Protein AF-A0A7C3JEC7-F1 (afdb_monomer_lite)

Sequence (156 aa):
MTQPPRKRRIVTFSPIEQEVVNLYTQAYCALQIAFQARLAESQRQLAIEIMANMSQLFLQRNMISPLEANYWSLLMFELTAQREIESILEKLARLKTAGLWGLPVALRWQLRQRQLTRKLADLDVKIQRFERNIAFVEKMYCRRENRSKARPQGTR

Radius of gyration: 21.16 Å; chains: 1; bounding box: 46×45×70 Å

pLDDT: mean 81.76, std 15.49, range [35.31, 95.81]

Structure (mmCIF, N/CA/C/O backbone):
data_AF-A0A7C3JEC7-F1
#
_entry.id   AF-A0A7C3JEC7-F1
#
loop_
_atom_site.group_PDB
_atom_site.id
_atom_site.type_symbol
_atom_site.label_atom_id
_atom_site.label_alt_id
_atom_site.label_comp_id
_atom_site.label_asym_id
_atom_site.label_entity_id
_atom_site.label_seq_id
_atom_site.pdbx_PDB_ins_code
_atom_site.Cartn_x
_atom_site.Cartn_y
_atom_site.Cartn_z
_atom_site.occupancy
_atom_site.B_iso_or_equiv
_atom_site.auth_seq_id
_atom_site.auth_comp_id
_atom_site.auth_asym_id
_atom_site.auth_atom_id
_atom_site.pdbx_PDB_model_num
ATOM 1 N N . MET A 1 1 ? 0.061 -18.367 44.554 1.00 43.03 1 MET A N 1
ATOM 2 C CA . MET A 1 1 ? 0.145 -16.893 44.458 1.00 43.03 1 MET A CA 1
ATOM 3 C C . MET A 1 1 ? -0.386 -16.462 43.096 1.00 43.03 1 MET A C 1
ATOM 5 O O . MET A 1 1 ? 0.317 -16.579 42.104 1.00 43.03 1 MET A O 1
ATOM 9 N N . THR A 1 2 ? -1.652 -16.063 43.021 1.00 55.41 2 THR A N 1
ATOM 10 C CA . THR A 1 2 ? -2.317 -15.592 41.795 1.00 55.41 2 THR A CA 1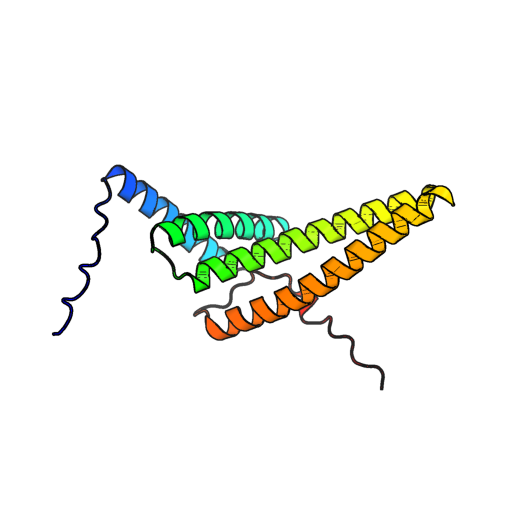
ATOM 11 C C . THR A 1 2 ? -2.064 -14.095 41.625 1.00 55.41 2 THR A C 1
ATOM 13 O O . THR A 1 2 ? -2.436 -13.312 42.497 1.00 55.41 2 THR A O 1
ATOM 16 N N . GLN A 1 3 ? -1.400 -13.685 40.539 1.00 49.56 3 GLN A N 1
ATOM 17 C CA . GLN A 1 3 ? -1.215 -12.263 40.232 1.00 49.56 3 GLN A CA 1
ATOM 18 C C . GLN A 1 3 ? -2.582 -11.583 40.032 1.00 49.56 3 GLN A C 1
ATOM 20 O O . GLN A 1 3 ? -3.432 -12.140 39.332 1.00 49.56 3 GLN A O 1
ATOM 25 N N . PRO A 1 4 ? -2.814 -10.393 40.614 1.00 55.00 4 PRO A N 1
ATOM 26 C CA . PRO A 1 4 ? -4.052 -9.660 40.399 1.00 55.00 4 PRO A CA 1
ATOM 27 C C . PRO A 1 4 ? -4.134 -9.159 38.945 1.00 55.00 4 PRO A C 1
ATOM 29 O O . PRO A 1 4 ? -3.102 -8.864 38.330 1.00 55.00 4 PRO A O 1
ATOM 32 N N . PRO A 1 5 ? -5.346 -9.041 38.375 1.00 57.34 5 PRO A N 1
ATOM 33 C CA . PRO A 1 5 ? -5.525 -8.609 36.996 1.00 57.34 5 PRO A CA 1
ATOM 34 C C . PRO A 1 5 ? -4.974 -7.190 36.816 1.00 57.34 5 PRO A C 1
ATOM 36 O O . PRO A 1 5 ? -5.343 -6.265 37.543 1.00 57.34 5 PRO A O 1
ATOM 39 N N . ARG A 1 6 ? -4.080 -7.005 35.833 1.00 58.03 6 ARG A N 1
ATOM 40 C CA . ARG A 1 6 ? -3.585 -5.680 35.426 1.00 58.03 6 ARG A CA 1
ATOM 41 C C . ARG A 1 6 ? -4.787 -4.793 35.087 1.00 58.03 6 ARG A C 1
ATOM 43 O O . ARG A 1 6 ? -5.440 -5.010 34.067 1.00 58.03 6 ARG A O 1
ATOM 50 N N . LYS A 1 7 ? -5.069 -3.794 35.934 1.00 52.69 7 LYS A N 1
ATOM 51 C CA . LYS A 1 7 ? -6.066 -2.747 35.666 1.00 52.69 7 LYS A CA 1
ATOM 52 C C . LYS A 1 7 ? -5.770 -2.145 34.291 1.00 52.69 7 LYS A C 1
ATOM 54 O O . LYS A 1 7 ? -4.712 -1.546 34.095 1.00 52.69 7 LYS A O 1
ATOM 59 N N . ARG A 1 8 ? -6.688 -2.322 33.334 1.00 56.69 8 ARG A N 1
ATOM 60 C CA . ARG A 1 8 ? -6.638 -1.610 32.052 1.00 56.69 8 ARG A CA 1
ATOM 61 C C . ARG A 1 8 ? -6.678 -0.119 32.375 1.00 56.69 8 ARG A C 1
ATOM 63 O O . ARG A 1 8 ? -7.603 0.339 33.041 1.00 56.69 8 ARG A O 1
ATOM 70 N N . ARG A 1 9 ? -5.642 0.615 31.974 1.00 55.06 9 ARG A N 1
ATOM 71 C CA . ARG A 1 9 ? -5.574 2.066 32.146 1.00 55.06 9 ARG A CA 1
ATOM 72 C C . ARG A 1 9 ? -6.717 2.661 31.323 1.00 55.06 9 ARG A C 1
ATOM 74 O O . ARG A 1 9 ? -6.686 2.575 30.100 1.00 55.06 9 ARG A O 1
ATOM 81 N N . ILE A 1 10 ? -7.744 3.180 31.988 1.00 58.91 10 ILE A N 1
ATOM 82 C CA . ILE A 1 10 ? -8.805 3.937 31.323 1.00 58.91 10 ILE A CA 1
ATOM 83 C C . ILE A 1 10 ? -8.140 5.239 30.881 1.00 58.91 10 ILE A C 1
ATOM 85 O O . ILE A 1 10 ? -7.671 6.009 31.716 1.00 58.91 10 ILE A O 1
ATOM 89 N N . VAL A 1 11 ? -7.982 5.416 29.572 1.00 61.31 11 VAL A N 1
ATOM 90 C CA . VAL A 1 11 ? -7.442 6.650 29.004 1.00 61.31 11 VAL A CA 1
ATOM 91 C C . VAL A 1 11 ? -8.553 7.688 29.097 1.00 61.31 11 VAL A C 1
ATOM 93 O O . VAL A 1 11 ? -9.541 7.611 28.372 1.00 61.31 11 VAL A O 1
ATOM 96 N N . THR A 1 12 ? -8.431 8.616 30.041 1.00 66.69 12 THR A N 1
ATOM 97 C CA . THR A 1 12 ? -9.343 9.753 30.161 1.00 66.69 12 THR A CA 1
ATOM 98 C C . THR A 1 12 ? -8.874 10.831 29.193 1.00 66.69 12 THR A C 1
ATOM 100 O O . THR A 1 12 ? -7.852 11.470 29.425 1.00 66.69 12 THR A O 1
ATOM 103 N N . PHE A 1 13 ? -9.587 10.985 28.082 1.00 71.75 13 PHE A N 1
ATOM 104 C CA . PHE A 1 13 ? -9.348 12.061 27.123 1.00 71.75 13 PHE A CA 1
ATOM 105 C C . PHE A 1 13 ? -9.927 13.377 27.649 1.00 71.75 13 PHE A C 1
ATOM 107 O O . PHE A 1 13 ? -10.989 13.380 28.277 1.00 71.75 13 PHE A O 1
ATOM 114 N N . SER A 1 14 ? -9.256 14.493 27.365 1.00 84.25 14 SER A N 1
ATOM 115 C CA . SER A 1 14 ? -9.867 15.816 27.533 1.00 84.25 14 SER A CA 1
ATOM 116 C C . SER A 1 14 ? -11.062 15.981 26.571 1.00 84.25 14 SER A C 1
ATOM 118 O O . SER A 1 14 ? -11.124 15.284 25.555 1.00 84.25 14 SER A O 1
ATOM 120 N N . PRO A 1 15 ? -12.019 16.890 26.834 1.00 82.94 15 PRO A N 1
ATOM 121 C CA . PRO A 1 15 ? -13.165 17.094 25.941 1.00 82.94 15 PRO A CA 1
ATOM 122 C C . PRO A 1 15 ? -12.746 17.473 24.509 1.00 82.94 15 PRO A C 1
ATOM 124 O O . PRO A 1 15 ? -13.330 16.981 23.548 1.00 82.94 15 PRO A O 1
ATOM 127 N N . ILE A 1 16 ? -11.675 18.260 24.360 1.00 84.56 16 ILE A N 1
ATOM 128 C CA . ILE A 1 16 ? -11.110 18.619 23.049 1.00 84.56 16 ILE A CA 1
ATOM 129 C C . ILE A 1 16 ? -10.507 17.384 22.366 1.00 84.56 16 ILE A C 1
ATOM 131 O O . ILE A 1 16 ? -10.717 17.150 21.180 1.00 84.56 16 ILE A O 1
ATOM 135 N N . GLU A 1 17 ? -9.773 16.554 23.108 1.00 83.25 17 GLU A N 1
ATOM 136 C CA . GLU A 1 17 ? -9.208 15.317 22.560 1.00 83.25 17 GLU A CA 1
ATOM 137 C C . GLU A 1 17 ? -10.294 14.327 22.132 1.00 83.25 17 GLU A C 1
ATOM 139 O O . GLU A 1 17 ? -10.128 13.663 21.111 1.00 83.25 17 GLU A O 1
ATOM 144 N N . GLN A 1 18 ? -11.406 14.241 22.869 1.00 85.00 18 GLN A N 1
ATOM 145 C CA . GLN A 1 18 ? -12.560 13.427 22.481 1.00 85.00 18 GLN A CA 1
ATOM 146 C C . GLN A 1 18 ? -13.167 13.902 21.166 1.00 85.00 18 GLN A C 1
ATOM 148 O O . GLN A 1 18 ? -13.422 13.082 20.286 1.00 85.00 18 GLN A O 1
ATOM 153 N N . GLU A 1 19 ? -13.368 15.209 21.009 1.00 88.00 19 GLU A N 1
ATOM 154 C CA . GLU A 1 19 ? -13.899 15.779 19.772 1.00 88.00 19 GLU A CA 1
ATOM 155 C C . GLU A 1 19 ? -12.989 15.467 18.580 1.00 88.00 19 GLU A C 1
ATOM 157 O O . GLU A 1 19 ? -13.448 14.951 17.559 1.00 88.00 19 GLU A O 1
ATOM 162 N N . VAL A 1 20 ? -11.680 15.669 18.741 1.00 86.44 20 VAL A N 1
ATOM 163 C CA . VAL A 1 20 ? -10.688 15.330 17.716 1.00 86.44 20 VAL A CA 1
ATOM 164 C C . VAL A 1 20 ? -10.748 13.838 17.377 1.00 86.44 20 VAL A C 1
ATOM 166 O O . VAL A 1 20 ? -10.855 13.476 16.206 1.00 86.44 20 VAL A O 1
ATOM 169 N N . VAL A 1 21 ? -10.727 12.955 18.378 1.00 86.25 21 VAL A N 1
ATOM 170 C CA . VAL A 1 21 ? -10.815 11.498 18.180 1.00 86.25 21 VAL A CA 1
ATOM 171 C C . VAL A 1 21 ? -12.091 11.109 17.429 1.00 86.25 21 VAL A C 1
ATOM 173 O O . VAL A 1 21 ? -12.031 10.267 16.529 1.00 86.25 21 VAL A O 1
ATOM 176 N N . ASN A 1 22 ? -13.222 11.745 17.733 1.00 89.00 22 ASN A N 1
ATOM 177 C CA . ASN A 1 22 ? -14.488 11.503 17.047 1.00 89.00 22 ASN A CA 1
ATOM 178 C C . ASN A 1 22 ? -14.418 11.917 15.573 1.00 89.00 22 ASN A C 1
ATOM 180 O O . ASN A 1 22 ? -14.799 11.128 14.710 1.00 89.00 22 ASN A O 1
ATOM 184 N N . LEU A 1 23 ? -13.872 13.098 15.271 1.00 90.62 23 LEU A N 1
ATOM 185 C CA . LEU A 1 23 ? -13.701 13.577 13.894 1.00 90.62 23 LEU A CA 1
ATOM 186 C C . LEU A 1 23 ? -12.790 12.654 13.078 1.00 90.62 23 LEU A C 1
ATOM 188 O O . LEU A 1 23 ? -13.131 12.270 11.958 1.00 90.62 23 LEU A O 1
ATOM 192 N N . TYR A 1 24 ? -11.660 12.232 13.650 1.00 90.31 24 TYR A N 1
ATOM 193 C CA . TYR A 1 24 ? -10.779 11.267 12.995 1.00 90.31 24 TYR A CA 1
ATOM 194 C C . TYR A 1 24 ? -11.486 9.923 12.781 1.00 90.31 24 TYR A C 1
ATOM 196 O O . TYR A 1 24 ? -11.352 9.326 11.716 1.00 90.31 24 TYR A O 1
ATOM 204 N N . THR A 1 25 ? -12.249 9.437 13.762 1.00 90.50 25 THR A N 1
ATOM 205 C CA . THR A 1 25 ? -12.987 8.168 13.637 1.00 90.50 25 THR A CA 1
ATOM 206 C C . THR A 1 25 ? -14.024 8.251 12.519 1.00 90.50 25 THR A C 1
ATOM 208 O O . THR A 1 25 ? -14.103 7.352 11.685 1.00 90.50 25 THR A O 1
ATOM 211 N N . GLN A 1 26 ? -14.765 9.357 12.439 1.00 93.81 26 GLN A N 1
ATOM 212 C CA . GLN A 1 26 ? -15.725 9.604 11.364 1.00 93.81 26 GLN A CA 1
ATOM 213 C C . GLN A 1 26 ? -15.050 9.627 9.990 1.00 93.81 26 GLN A C 1
ATOM 215 O O . GLN A 1 26 ? -15.515 8.950 9.076 1.00 93.81 26 GLN A O 1
ATOM 220 N N . ALA A 1 27 ? -13.929 10.341 9.850 1.00 93.00 27 ALA A N 1
ATOM 221 C CA . ALA A 1 27 ? -13.166 10.373 8.604 1.00 93.00 27 ALA A CA 1
ATOM 222 C C . ALA A 1 27 ? -12.661 8.976 8.201 1.00 93.00 27 ALA A C 1
ATOM 224 O O . ALA A 1 27 ? -12.713 8.607 7.028 1.00 93.00 27 ALA A O 1
ATOM 225 N N . TYR A 1 28 ? -12.222 8.176 9.175 1.00 92.56 28 TYR A N 1
ATOM 226 C CA . TYR A 1 28 ? -11.728 6.821 8.947 1.00 92.56 28 TYR A CA 1
ATOM 227 C C . TYR A 1 28 ? -12.841 5.902 8.441 1.00 92.56 28 TYR A C 1
ATOM 229 O O . TYR A 1 28 ? -12.679 5.242 7.415 1.00 92.56 28 TYR A O 1
ATOM 237 N N . CYS A 1 29 ? -14.001 5.918 9.101 1.00 91.31 29 CYS A N 1
ATOM 238 C CA . CYS A 1 29 ? -15.176 5.166 8.665 1.00 91.31 29 CYS A CA 1
ATOM 239 C C . CYS A 1 29 ? -15.657 5.619 7.279 1.00 91.31 29 CYS A C 1
ATOM 241 O O . CYS A 1 29 ? -15.958 4.785 6.429 1.00 91.31 29 CYS A O 1
ATOM 243 N N . ALA A 1 30 ? -15.682 6.928 7.012 1.00 93.50 30 ALA A N 1
ATOM 244 C CA . ALA A 1 30 ? -16.077 7.461 5.710 1.00 93.50 30 ALA A CA 1
ATOM 245 C C . ALA A 1 30 ? -15.149 6.979 4.584 1.00 93.50 30 ALA A C 1
ATOM 247 O O . ALA A 1 30 ? -15.621 6.610 3.509 1.00 93.50 30 ALA A O 1
ATOM 248 N N . LEU A 1 31 ? -13.837 6.915 4.832 1.00 93.69 31 LEU A N 1
ATOM 249 C CA . LEU A 1 31 ? -12.881 6.353 3.877 1.00 93.69 31 LEU A CA 1
ATOM 250 C C . LEU A 1 31 ? -13.074 4.847 3.684 1.00 93.69 31 LEU A C 1
ATOM 252 O O . LEU A 1 31 ? -13.023 4.379 2.548 1.00 93.69 31 LEU A O 1
ATOM 256 N N . GLN A 1 32 ? -13.337 4.087 4.751 1.00 90.81 32 GLN A N 1
ATOM 257 C CA . GLN A 1 32 ? -13.666 2.662 4.634 1.00 90.81 32 GLN A CA 1
ATOM 258 C C . GLN A 1 32 ? -14.899 2.435 3.752 1.00 90.81 32 GLN A C 1
ATOM 260 O O . GLN A 1 32 ? -14.862 1.565 2.883 1.00 90.81 32 GLN A O 1
ATOM 265 N N . ILE A 1 33 ? -15.942 3.253 3.923 1.00 91.19 33 ILE A N 1
ATOM 266 C CA . ILE A 1 33 ? -17.138 3.233 3.071 1.00 91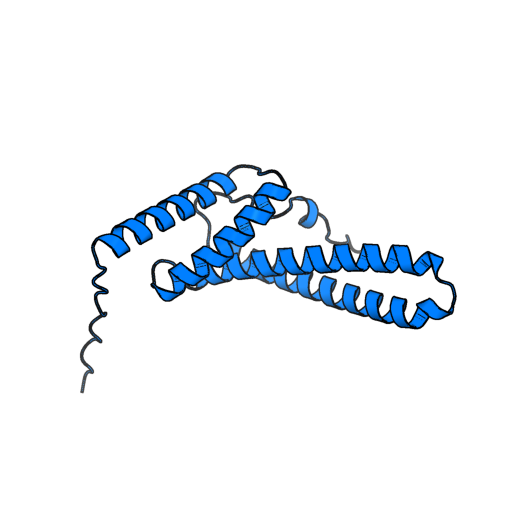.19 33 ILE A CA 1
ATOM 267 C C . ILE A 1 33 ? -16.772 3.607 1.631 1.00 91.19 33 ILE A C 1
ATOM 269 O O . ILE A 1 33 ? -17.166 2.922 0.692 1.00 91.19 33 ILE A O 1
ATOM 273 N N . ALA A 1 34 ? -15.953 4.641 1.425 1.00 92.50 34 ALA A N 1
ATOM 274 C CA . ALA A 1 34 ? -15.515 5.038 0.088 1.00 92.50 34 ALA A CA 1
ATOM 275 C C . ALA A 1 34 ? -14.772 3.906 -0.648 1.00 92.50 34 ALA A C 1
ATOM 277 O O . ALA A 1 34 ? -14.956 3.733 -1.852 1.00 92.50 34 ALA A O 1
ATOM 278 N N . PHE A 1 35 ? -13.990 3.087 0.065 1.00 91.50 35 PHE A N 1
ATOM 279 C CA . PHE A 1 35 ? -13.331 1.911 -0.509 1.00 91.50 35 PHE A CA 1
ATOM 280 C C . PHE A 1 35 ? -14.291 0.791 -0.925 1.00 91.50 35 PHE A C 1
ATOM 282 O O . PHE A 1 35 ? -13.877 -0.101 -1.661 1.00 91.50 35 PHE A O 1
ATOM 289 N N . GLN A 1 36 ? -15.556 0.808 -0.509 1.00 90.56 36 GLN A N 1
ATOM 290 C CA . GLN A 1 36 ? -16.570 -0.126 -1.013 1.00 90.56 36 GLN A CA 1
ATOM 291 C C . GLN A 1 36 ? -16.996 0.220 -2.445 1.00 90.56 36 GLN A C 1
ATOM 293 O O . GLN A 1 36 ? -17.492 -0.640 -3.174 1.00 90.56 36 GLN A O 1
ATOM 298 N N . ALA A 1 37 ? -16.757 1.457 -2.886 1.00 88.62 37 ALA A N 1
ATOM 299 C CA . ALA A 1 37 ? -16.905 1.867 -4.273 1.00 88.62 37 ALA A CA 1
ATOM 300 C C . ALA A 1 37 ? -15.588 1.702 -5.051 1.00 88.62 37 ALA A C 1
ATOM 302 O O . ALA A 1 37 ? -14.488 1.645 -4.498 1.00 88.62 37 ALA A O 1
ATOM 303 N N . ARG A 1 38 ? -15.688 1.656 -6.384 1.00 88.19 38 ARG A N 1
ATOM 304 C CA . ARG A 1 38 ? -14.513 1.706 -7.264 1.00 88.19 38 ARG A CA 1
ATOM 305 C C . ARG A 1 38 ? -14.034 3.150 -7.392 1.00 88.19 38 ARG A C 1
ATOM 307 O O . ARG A 1 38 ? -14.534 3.901 -8.224 1.00 88.19 38 ARG A O 1
ATOM 314 N N . LEU A 1 39 ? -13.063 3.519 -6.565 1.00 89.75 39 LEU A N 1
ATOM 315 C CA . LEU A 1 39 ? -12.416 4.829 -6.625 1.00 89.75 39 LEU A CA 1
ATOM 316 C C . LEU A 1 39 ? -11.519 4.957 -7.863 1.00 89.75 39 LEU A C 1
ATOM 318 O O . LEU A 1 39 ? -10.913 3.978 -8.313 1.00 89.75 39 LEU A O 1
ATOM 322 N N . ALA A 1 40 ? -11.383 6.182 -8.378 1.00 91.94 40 ALA A N 1
ATOM 323 C CA . ALA A 1 40 ? -10.365 6.484 -9.380 1.00 91.94 40 ALA A CA 1
ATOM 324 C C . ALA A 1 40 ? -8.965 6.200 -8.812 1.00 91.94 40 ALA A C 1
ATOM 326 O O . ALA A 1 40 ? -8.733 6.344 -7.612 1.00 91.94 40 ALA A O 1
ATOM 327 N N . GLU A 1 41 ? -8.011 5.825 -9.666 1.00 89.19 41 GLU A N 1
ATOM 328 C CA . GLU A 1 41 ? -6.685 5.378 -9.215 1.00 89.19 41 GLU A CA 1
ATOM 329 C C . GLU A 1 41 ? -5.977 6.426 -8.339 1.00 89.19 41 GLU A C 1
ATOM 331 O O . GLU A 1 41 ? -5.466 6.082 -7.278 1.00 89.19 41 GLU A O 1
ATOM 336 N N . SER A 1 42 ? -6.015 7.707 -8.714 1.00 91.00 42 SER A N 1
ATOM 337 C CA . SER A 1 42 ? -5.434 8.798 -7.917 1.00 91.00 42 SER A CA 1
ATOM 338 C C . SER A 1 42 ? -6.087 8.936 -6.536 1.00 91.00 42 SER A C 1
ATOM 340 O O . SER A 1 42 ? -5.388 9.056 -5.530 1.00 91.00 42 SER A O 1
ATOM 342 N N . GLN A 1 43 ? -7.418 8.857 -6.470 1.00 93.81 43 GLN A N 1
ATOM 343 C CA . GLN A 1 43 ? -8.187 8.924 -5.224 1.00 93.81 43 GLN A CA 1
ATOM 344 C C . GLN A 1 43 ? -7.916 7.709 -4.333 1.00 93.81 43 GLN A C 1
ATOM 346 O O . GLN A 1 43 ? -7.708 7.860 -3.134 1.00 93.81 43 GLN A O 1
ATOM 351 N N . ARG A 1 44 ? -7.858 6.509 -4.922 1.00 94.31 44 ARG A N 1
ATOM 352 C CA . ARG A 1 44 ? -7.545 5.256 -4.226 1.00 94.31 44 ARG A CA 1
ATOM 353 C C . ARG A 1 44 ? -6.165 5.319 -3.579 1.00 94.31 44 ARG A C 1
ATOM 355 O O . ARG A 1 44 ? -6.010 4.934 -2.425 1.00 94.31 44 ARG A O 1
ATOM 362 N N . GLN A 1 45 ? -5.164 5.797 -4.318 1.00 94.12 45 GLN A N 1
ATOM 363 C CA . GLN A 1 45 ? -3.802 5.932 -3.807 1.00 94.12 45 GLN A CA 1
ATOM 364 C C . GLN A 1 45 ? -3.732 6.920 -2.639 1.00 94.12 45 GLN A C 1
ATOM 366 O O . GLN A 1 45 ? -3.189 6.575 -1.593 1.00 94.12 45 GLN A O 1
ATOM 371 N N . LEU A 1 46 ? -4.340 8.100 -2.787 1.00 95.00 46 LEU A N 1
ATOM 372 C CA . LEU A 1 46 ? -4.406 9.095 -1.717 1.00 95.00 46 LEU A CA 1
ATOM 373 C C . LEU A 1 46 ? -5.129 8.548 -0.477 1.00 95.00 46 LEU A C 1
ATOM 375 O O . LEU A 1 46 ? -4.657 8.705 0.645 1.00 95.00 46 LEU A O 1
ATOM 379 N N . ALA A 1 47 ? -6.249 7.853 -0.671 1.00 95.06 47 ALA A N 1
ATOM 380 C CA . ALA A 1 47 ? -6.996 7.249 0.421 1.00 95.06 47 ALA A CA 1
ATOM 381 C C . ALA A 1 47 ? -6.170 6.185 1.168 1.00 95.06 47 ALA A C 1
ATOM 383 O O . ALA A 1 47 ? -6.242 6.120 2.391 1.00 95.06 47 ALA A O 1
ATOM 384 N N . ILE A 1 48 ? -5.339 5.391 0.476 1.00 95.56 48 ILE A N 1
ATOM 385 C CA . ILE A 1 48 ? -4.433 4.422 1.124 1.00 95.56 48 ILE A CA 1
ATOM 386 C C . ILE A 1 48 ? -3.404 5.135 2.003 1.00 95.56 48 ILE A C 1
ATOM 388 O O . ILE A 1 48 ? -3.149 4.686 3.117 1.00 95.56 48 ILE A O 1
ATOM 392 N N . GLU A 1 49 ? -2.831 6.241 1.526 1.00 95.56 49 GLU A N 1
ATOM 393 C CA . GLU A 1 49 ? -1.874 7.039 2.301 1.00 95.56 49 GLU A CA 1
ATOM 394 C C . GLU A 1 49 ? -2.513 7.590 3.577 1.00 95.56 49 GLU A C 1
ATOM 396 O O . GLU A 1 49 ? -1.955 7.452 4.669 1.00 95.56 49 GLU A O 1
ATOM 401 N N . ILE A 1 50 ? -3.712 8.167 3.450 1.00 95.81 50 ILE A N 1
ATOM 402 C CA . ILE A 1 50 ? -4.462 8.711 4.585 1.00 95.81 50 ILE A CA 1
ATOM 403 C C . ILE A 1 50 ? -4.794 7.595 5.582 1.00 95.81 50 ILE A C 1
ATOM 405 O O . ILE A 1 50 ? -4.499 7.735 6.769 1.00 95.81 50 ILE A O 1
ATOM 409 N N . MET A 1 51 ? -5.326 6.463 5.111 1.00 95.62 51 MET A N 1
ATOM 410 C CA . MET A 1 51 ? -5.660 5.325 5.971 1.00 95.62 51 MET A CA 1
ATOM 411 C C . MET A 1 51 ? -4.434 4.755 6.682 1.00 95.62 51 MET A C 1
ATOM 413 O O . MET A 1 51 ? -4.502 4.475 7.876 1.00 95.62 51 MET A O 1
ATOM 417 N N . ALA A 1 52 ? -3.294 4.626 5.998 1.00 95.62 52 ALA A N 1
ATOM 418 C CA . ALA A 1 52 ? -2.056 4.162 6.616 1.00 95.62 52 ALA A CA 1
ATOM 419 C C . ALA A 1 52 ? -1.615 5.094 7.754 1.00 95.62 52 ALA A C 1
ATOM 421 O O . ALA A 1 52 ? -1.338 4.619 8.857 1.00 95.62 52 ALA A O 1
ATOM 422 N N . ASN A 1 53 ? -1.651 6.410 7.534 1.00 93.81 53 ASN A N 1
ATOM 423 C CA . ASN A 1 53 ? -1.282 7.396 8.550 1.00 93.81 53 ASN A CA 1
ATOM 424 C C . ASN A 1 53 ? -2.260 7.404 9.737 1.00 93.81 53 ASN A C 1
ATOM 426 O O . ASN A 1 53 ? -1.835 7.352 10.893 1.00 93.81 53 ASN A O 1
ATOM 430 N N . MET A 1 54 ? -3.569 7.408 9.470 1.00 93.56 54 MET A N 1
ATOM 431 C CA . MET A 1 54 ? -4.596 7.366 10.518 1.00 93.56 54 MET A CA 1
ATOM 432 C C . MET A 1 54 ? -4.524 6.069 11.326 1.00 93.56 54 MET A C 1
ATOM 434 O O . MET A 1 54 ? -4.592 6.102 12.553 1.00 93.56 54 MET A O 1
ATOM 438 N N . SER A 1 55 ? -4.313 4.931 10.663 1.00 93.50 55 SER A N 1
ATOM 439 C CA . SER A 1 55 ? -4.252 3.626 11.323 1.00 93.50 55 SER A CA 1
ATOM 440 C C . SER A 1 55 ? -3.086 3.519 12.313 1.00 93.50 55 SER A C 1
ATOM 442 O O . SER A 1 55 ? -3.241 2.941 13.386 1.00 93.50 55 SER A O 1
ATOM 444 N N . GLN A 1 56 ? -1.942 4.146 12.022 1.00 92.81 56 GLN A N 1
ATOM 445 C CA . GLN A 1 56 ? -0.819 4.222 12.960 1.00 92.81 56 GLN A CA 1
ATOM 446 C C . GLN A 1 56 ? -1.168 5.067 14.194 1.00 92.81 56 GLN A C 1
ATOM 448 O O . GLN A 1 56 ? -0.903 4.656 15.326 1.00 92.81 56 GLN A O 1
ATOM 453 N N . LEU A 1 57 ? -1.821 6.218 13.997 1.00 90.00 57 LEU A N 1
ATOM 454 C CA . LEU A 1 57 ? -2.278 7.074 15.101 1.00 90.00 57 LEU A CA 1
ATOM 455 C C . LEU A 1 57 ? -3.330 6.385 15.978 1.00 90.00 57 LEU A C 1
ATOM 457 O O . LEU A 1 57 ? -3.352 6.585 17.196 1.00 90.00 57 LEU A O 1
ATOM 461 N N . PHE A 1 58 ? -4.196 5.580 15.367 1.00 91.50 58 PHE A N 1
ATOM 462 C CA . PHE A 1 58 ? -5.221 4.803 16.054 1.00 91.50 58 PHE A CA 1
ATOM 463 C C . PHE A 1 58 ? -4.648 3.594 16.781 1.00 91.50 58 PHE A C 1
ATOM 465 O O . PHE A 1 58 ? -5.074 3.303 17.899 1.00 91.50 58 PHE A O 1
ATOM 472 N N . LEU A 1 59 ? -3.640 2.934 16.207 1.00 92.44 59 LEU A N 1
ATOM 473 C CA . LEU A 1 59 ? -2.925 1.843 16.859 1.00 92.44 59 LEU A CA 1
ATOM 474 C C . LEU A 1 59 ? -2.271 2.311 18.164 1.00 92.44 59 LEU A C 1
ATOM 476 O O . LEU A 1 59 ? -2.443 1.671 19.199 1.00 92.44 59 LEU A O 1
ATOM 480 N N . GLN A 1 60 ? -1.586 3.459 18.143 1.00 89.25 60 GLN A N 1
ATOM 481 C CA . GLN A 1 60 ? -0.961 4.048 19.338 1.00 89.25 60 GLN A CA 1
ATOM 482 C C . GLN A 1 60 ? -1.972 4.340 20.458 1.00 89.25 60 GLN A C 1
ATOM 484 O O . GLN A 1 60 ? -1.625 4.303 21.638 1.00 89.25 60 GLN A O 1
ATOM 489 N N . ARG A 1 61 ? -3.230 4.605 20.090 1.00 86.75 61 ARG A N 1
ATOM 490 C CA . ARG A 1 61 ? -4.343 4.876 21.010 1.00 86.75 61 ARG A CA 1
ATOM 491 C C . ARG A 1 61 ? -5.196 3.640 21.321 1.00 86.75 61 ARG A C 1
ATOM 493 O O . ARG A 1 61 ? -6.190 3.769 22.025 1.00 86.75 61 ARG A O 1
ATOM 500 N N . ASN A 1 62 ? -4.810 2.453 20.843 1.00 87.94 62 ASN A N 1
ATOM 501 C CA . ASN A 1 62 ? -5.572 1.202 20.962 1.00 87.94 62 ASN A CA 1
ATOM 502 C C . ASN A 1 62 ? -7.013 1.290 20.416 1.00 87.94 62 ASN A C 1
ATOM 504 O O . ASN A 1 62 ? -7.909 0.621 20.927 1.00 87.94 62 ASN A O 1
ATOM 508 N N . MET A 1 63 ? -7.245 2.124 19.400 1.00 87.69 63 MET A N 1
ATOM 509 C CA . MET A 1 63 ? -8.570 2.323 18.798 1.00 87.69 63 MET A CA 1
ATOM 510 C C . MET A 1 63 ? -8.892 1.310 17.698 1.00 87.69 63 MET A C 1
ATOM 512 O O . MET A 1 63 ? -10.057 1.027 17.447 1.00 87.69 63 MET A O 1
ATOM 516 N N . ILE A 1 64 ? -7.865 0.761 17.051 1.00 89.00 64 ILE A N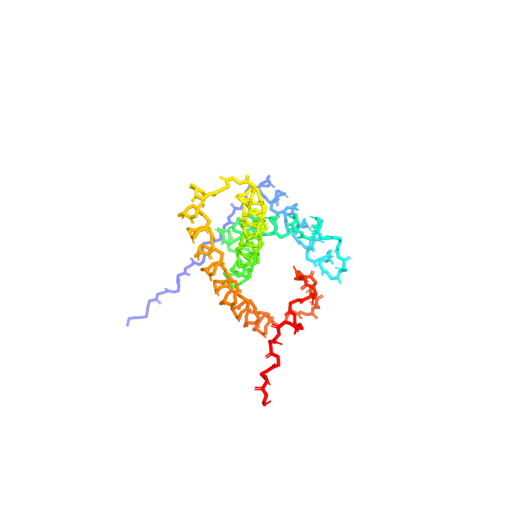 1
ATOM 517 C CA . ILE A 1 64 ? -7.997 -0.304 16.057 1.00 89.00 64 ILE A CA 1
ATOM 518 C C . ILE A 1 64 ? -7.064 -1.456 16.406 1.00 89.00 64 ILE A C 1
ATOM 520 O O . ILE A 1 64 ? -6.122 -1.312 17.192 1.00 89.00 64 ILE A O 1
ATOM 524 N N . SER A 1 65 ? -7.306 -2.613 15.797 1.00 89.44 65 SER A N 1
ATOM 525 C CA . SER A 1 65 ? -6.441 -3.769 16.005 1.00 89.44 65 SER A CA 1
ATOM 526 C C . SER A 1 65 ? -5.059 -3.567 15.352 1.00 89.44 65 SER A C 1
ATOM 528 O O . SER A 1 65 ? -4.956 -2.960 14.281 1.00 89.44 65 SER A O 1
ATOM 530 N N . PRO A 1 66 ? -3.982 -4.151 15.915 1.00 90.12 66 PRO A N 1
ATOM 531 C CA . PRO A 1 66 ? -2.678 -4.195 15.246 1.00 90.12 66 PRO A CA 1
ATOM 532 C C . PRO A 1 66 ? -2.739 -4.850 13.864 1.00 90.12 66 PRO A C 1
ATOM 534 O O . PRO A 1 66 ? -1.963 -4.520 12.972 1.00 90.12 66 PRO A O 1
ATOM 537 N N . LEU A 1 67 ? -3.668 -5.789 13.684 1.00 89.19 67 LEU A N 1
ATOM 538 C CA . LEU A 1 67 ? -3.878 -6.499 12.433 1.00 89.19 67 LEU A CA 1
ATOM 539 C C . LEU A 1 67 ? -4.377 -5.553 11.329 1.00 89.19 67 LEU A C 1
ATOM 541 O O . LEU A 1 67 ? -3.841 -5.570 10.223 1.00 89.19 67 LEU A O 1
ATOM 545 N N . GLU A 1 68 ? -5.339 -4.692 11.649 1.00 88.94 68 GLU A N 1
ATOM 546 C CA . GLU A 1 68 ? -5.874 -3.678 10.736 1.00 88.94 68 GLU A CA 1
ATOM 547 C C . GLU A 1 68 ? -4.835 -2.600 10.395 1.00 88.94 68 GLU A C 1
ATOM 549 O O . GLU A 1 68 ? -4.633 -2.279 9.225 1.00 88.94 68 GLU A O 1
ATOM 554 N N . ALA A 1 69 ? -4.094 -2.102 11.388 1.00 92.25 69 ALA A N 1
ATOM 555 C CA . ALA A 1 69 ? -3.011 -1.144 11.150 1.00 92.25 69 ALA A CA 1
ATOM 556 C C . ALA A 1 69 ? -1.911 -1.718 10.236 1.00 92.25 69 ALA A C 1
ATOM 558 O O . ALA A 1 69 ? -1.403 -1.045 9.331 1.00 92.25 69 ALA A O 1
ATOM 559 N N . ASN A 1 70 ? -1.569 -2.995 10.432 1.00 92.50 70 ASN A N 1
ATOM 560 C CA . ASN A 1 70 ? -0.611 -3.695 9.582 1.00 92.50 70 ASN A CA 1
ATOM 561 C C . ASN A 1 70 ? -1.123 -3.856 8.148 1.00 92.50 70 ASN A C 1
ATOM 563 O O . ASN A 1 70 ? -0.337 -3.717 7.214 1.00 92.50 70 ASN A O 1
ATOM 567 N N . TYR A 1 71 ? -2.418 -4.112 7.956 1.00 92.19 71 TYR A N 1
ATOM 568 C CA . TYR A 1 71 ? -3.017 -4.199 6.626 1.00 92.19 71 TYR A CA 1
ATOM 569 C C . TYR A 1 71 ? -2.850 -2.890 5.839 1.00 92.19 71 TYR A C 1
ATOM 571 O O . TYR A 1 71 ? -2.311 -2.911 4.730 1.00 92.19 71 TYR A O 1
ATOM 579 N N . TRP A 1 72 ? -3.200 -1.743 6.430 1.00 94.12 72 TRP A N 1
ATOM 580 C CA . TRP A 1 72 ? -3.022 -0.440 5.774 1.00 94.12 72 TRP A CA 1
ATOM 581 C C . TRP A 1 72 ? -1.553 -0.102 5.516 1.00 94.12 72 TRP A C 1
ATOM 583 O O . TRP A 1 72 ? -1.207 0.406 4.449 1.00 94.12 72 TRP A O 1
ATOM 593 N N . SER A 1 73 ? -0.667 -0.464 6.444 1.00 94.44 73 SER A N 1
ATOM 594 C CA . SER A 1 73 ? 0.779 -0.297 6.263 1.00 94.44 73 SER A CA 1
ATOM 595 C C . SER A 1 73 ? 1.308 -1.135 5.090 1.00 94.44 73 SER A C 1
ATOM 597 O O . SER A 1 73 ? 2.115 -0.656 4.295 1.00 94.44 73 SER A O 1
ATOM 599 N N . LEU A 1 74 ? 0.825 -2.372 4.925 1.00 93.69 74 LEU A N 1
ATOM 600 C CA . LEU A 1 74 ? 1.187 -3.226 3.791 1.00 93.69 74 LEU A CA 1
ATOM 601 C C . LEU A 1 74 ? 0.678 -2.672 2.458 1.00 93.69 74 LEU A C 1
ATOM 603 O O . LEU A 1 74 ? 1.427 -2.700 1.482 1.00 93.69 74 LEU A O 1
ATOM 607 N N . LEU A 1 75 ? -0.545 -2.135 2.416 1.00 93.81 75 LEU A N 1
ATOM 608 C CA . LEU A 1 75 ? -1.069 -1.457 1.227 1.00 93.81 75 LEU A CA 1
ATOM 609 C C . LEU A 1 75 ? -0.226 -0.228 0.860 1.00 93.81 75 LEU A C 1
ATOM 611 O O . LEU A 1 75 ? 0.083 -0.021 -0.314 1.00 93.81 75 LEU A O 1
ATOM 615 N N . MET A 1 76 ? 0.213 0.550 1.851 1.00 95.38 76 MET A N 1
ATOM 616 C CA . MET A 1 76 ? 1.107 1.690 1.638 1.00 95.38 76 MET A CA 1
ATOM 617 C C . MET A 1 76 ? 2.488 1.262 1.120 1.00 95.38 76 MET A C 1
ATOM 619 O O . MET A 1 76 ? 3.037 1.885 0.206 1.00 95.38 76 MET A O 1
ATOM 623 N N . PHE A 1 77 ? 3.048 0.163 1.635 1.00 94.12 77 PHE A N 1
ATOM 624 C CA . PHE A 1 77 ? 4.288 -0.404 1.095 1.00 94.12 77 PHE A CA 1
ATOM 625 C C . PHE A 1 77 ? 4.116 -0.916 -0.336 1.00 94.12 77 PHE A C 1
ATOM 627 O O . PHE A 1 77 ? 5.001 -0.699 -1.166 1.00 94.12 77 PHE A O 1
ATOM 634 N N . GLU A 1 78 ? 2.985 -1.556 -0.649 1.00 92.81 78 GLU A N 1
ATOM 635 C CA . GLU A 1 78 ? 2.662 -1.982 -2.012 1.00 92.81 78 GLU A CA 1
ATOM 636 C C . GLU A 1 78 ? 2.613 -0.772 -2.958 1.00 92.81 78 GLU A C 1
ATOM 638 O O . GLU A 1 78 ? 3.259 -0.794 -4.008 1.00 92.81 78 GLU A O 1
ATOM 643 N N . LEU A 1 79 ? 1.909 0.295 -2.567 1.00 93.00 79 LEU A N 1
ATOM 644 C CA . LEU A 1 79 ? 1.813 1.543 -3.325 1.00 93.00 79 LEU A CA 1
ATOM 645 C C . LEU A 1 79 ? 3.187 2.192 -3.550 1.00 93.00 79 LEU A C 1
ATOM 647 O O . LEU A 1 79 ? 3.532 2.576 -4.668 1.00 93.00 79 LEU A O 1
ATOM 651 N N . THR A 1 80 ? 4.004 2.266 -2.503 1.00 93.44 80 THR A N 1
ATOM 652 C CA . THR A 1 80 ? 5.341 2.869 -2.571 1.00 93.44 80 THR A CA 1
ATOM 653 C C . THR A 1 80 ? 6.255 2.089 -3.517 1.00 93.44 80 THR A C 1
ATOM 655 O O . THR A 1 80 ? 6.922 2.674 -4.369 1.00 93.44 80 THR A O 1
ATOM 658 N N . ALA A 1 81 ? 6.247 0.756 -3.428 1.00 91.31 81 ALA A N 1
ATOM 659 C CA . ALA A 1 81 ? 7.036 -0.094 -4.314 1.00 91.31 81 ALA A CA 1
ATOM 660 C C . ALA A 1 81 ? 6.559 -0.025 -5.777 1.00 91.31 81 ALA A C 1
ATOM 662 O O . ALA A 1 81 ? 7.382 -0.115 -6.687 1.00 91.31 81 ALA A O 1
ATOM 663 N N . GLN A 1 82 ? 5.257 0.163 -6.023 1.00 90.50 82 GLN A N 1
ATOM 664 C CA . GLN A 1 82 ? 4.721 0.399 -7.370 1.00 90.50 82 GLN A CA 1
ATOM 665 C C . GLN A 1 82 ? 5.269 1.691 -7.978 1.00 90.50 82 GLN A C 1
ATOM 667 O O . GLN A 1 82 ? 5.844 1.650 -9.065 1.00 90.50 82 GLN A O 1
ATOM 672 N N . ARG A 1 83 ? 5.171 2.805 -7.246 1.00 91.69 83 ARG A N 1
ATOM 673 C CA . ARG A 1 83 ? 5.709 4.101 -7.685 1.00 91.69 83 ARG A CA 1
ATOM 674 C C . ARG A 1 83 ? 7.215 4.047 -7.913 1.00 91.69 83 ARG A C 1
ATOM 676 O O . ARG A 1 83 ? 7.722 4.619 -8.875 1.00 91.69 83 ARG A O 1
ATOM 683 N N . GLU A 1 84 ? 7.943 3.320 -7.065 1.00 92.69 84 GLU A N 1
ATOM 684 C CA . GLU A 1 84 ? 9.381 3.138 -7.252 1.00 92.69 84 GLU A CA 1
ATOM 685 C C . GLU A 1 84 ? 9.678 2.407 -8.571 1.00 92.69 84 GLU A C 1
ATOM 687 O O . GLU A 1 84 ? 10.537 2.858 -9.328 1.00 92.69 84 GLU A O 1
ATOM 692 N N . ILE A 1 85 ? 8.941 1.339 -8.899 1.00 90.94 85 ILE A N 1
ATOM 693 C CA . ILE A 1 85 ? 9.093 0.637 -10.183 1.00 90.94 85 ILE A CA 1
ATOM 694 C C . ILE A 1 85 ? 8.769 1.550 -11.364 1.00 90.94 85 ILE A C 1
ATOM 696 O O . ILE A 1 85 ? 9.552 1.579 -12.312 1.00 90.94 85 ILE A O 1
ATOM 700 N N . GLU A 1 86 ? 7.665 2.295 -11.316 1.00 91.12 86 GLU A N 1
ATOM 701 C CA . GLU A 1 86 ? 7.291 3.242 -12.375 1.00 91.12 86 GLU A CA 1
ATOM 702 C C . GLU A 1 86 ? 8.413 4.270 -12.599 1.00 91.12 86 GLU A C 1
ATOM 704 O O . GLU A 1 86 ? 8.896 4.427 -13.721 1.00 91.12 86 GLU A O 1
ATOM 709 N N . SER A 1 87 ? 8.964 4.838 -11.520 1.00 92.06 87 SER A N 1
ATOM 710 C CA . SER A 1 87 ? 10.100 5.767 -11.605 1.00 92.06 87 SER A CA 1
ATOM 711 C C . SER A 1 87 ? 11.371 5.127 -12.186 1.00 92.06 87 SER A C 1
ATOM 713 O O . SER A 1 87 ? 12.153 5.783 -12.877 1.00 92.06 87 SER A O 1
ATOM 715 N N . ILE A 1 88 ? 11.615 3.840 -11.912 1.00 90.31 88 ILE A N 1
ATOM 716 C CA . ILE A 1 88 ? 12.765 3.104 -12.453 1.00 90.31 88 ILE A CA 1
ATOM 717 C C . ILE A 1 88 ? 12.578 2.849 -13.947 1.00 90.31 88 ILE A C 1
ATOM 719 O O . ILE A 1 88 ? 13.537 2.986 -14.705 1.00 90.31 88 ILE A O 1
ATOM 723 N N . LEU A 1 89 ? 11.363 2.505 -14.377 1.00 89.38 89 LEU A N 1
ATOM 724 C CA . LEU A 1 89 ? 11.039 2.309 -15.789 1.00 89.38 89 LEU A CA 1
ATOM 725 C C . LEU A 1 89 ? 11.260 3.596 -16.589 1.00 89.38 89 LEU A C 1
ATOM 727 O O . LEU A 1 89 ? 11.888 3.549 -17.646 1.00 89.38 89 LEU A O 1
ATOM 731 N N . GLU A 1 90 ? 10.844 4.744 -16.054 1.00 89.88 90 GLU A N 1
ATOM 732 C CA . GLU A 1 90 ? 11.119 6.050 -16.663 1.00 89.88 90 GLU A CA 1
ATOM 733 C C . GLU A 1 90 ? 12.623 6.342 -16.758 1.00 89.88 90 GLU A C 1
ATOM 735 O O . GLU A 1 90 ? 13.116 6.754 -17.810 1.00 89.88 90 GLU A O 1
ATOM 740 N N . LYS A 1 91 ? 13.386 6.085 -15.686 1.00 87.88 91 LYS A N 1
ATOM 741 C CA . LYS A 1 91 ? 14.852 6.255 -15.683 1.00 87.88 91 LYS A CA 1
ATOM 742 C C . LYS A 1 91 ? 15.534 5.355 -16.712 1.00 87.88 91 LYS A C 1
ATOM 744 O O . LYS A 1 91 ? 16.422 5.810 -17.428 1.00 87.88 91 LYS A O 1
ATOM 749 N N . LEU A 1 92 ? 15.114 4.095 -16.811 1.00 85.94 92 LEU A N 1
ATOM 750 C CA . LEU A 1 92 ? 15.630 3.148 -17.800 1.00 85.94 92 LEU A CA 1
ATOM 751 C C . LEU A 1 92 ? 15.292 3.575 -19.231 1.00 85.94 92 LEU A C 1
ATOM 753 O O . LEU A 1 92 ? 16.144 3.447 -20.109 1.00 85.94 92 LEU A O 1
ATOM 757 N N . ALA A 1 93 ? 14.095 4.115 -19.472 1.00 85.38 93 ALA A N 1
ATOM 758 C CA . ALA A 1 93 ? 13.715 4.649 -20.778 1.00 85.38 93 ALA A CA 1
ATOM 759 C C . ALA A 1 93 ? 14.622 5.817 -21.200 1.00 85.38 93 ALA A C 1
ATOM 761 O O . ALA A 1 93 ? 15.092 5.838 -22.334 1.00 85.38 93 ALA A O 1
ATOM 762 N N . ARG A 1 94 ? 14.950 6.726 -20.270 1.00 83.94 94 ARG A N 1
ATOM 763 C CA . ARG A 1 94 ? 15.886 7.843 -20.505 1.00 83.94 94 ARG A CA 1
ATOM 764 C C . ARG A 1 94 ? 17.338 7.393 -20.694 1.00 83.94 94 ARG A C 1
ATOM 766 O O . ARG A 1 94 ? 18.103 8.060 -21.373 1.00 83.94 94 ARG A O 1
ATOM 773 N N . LEU A 1 95 ? 17.744 6.269 -20.105 1.00 81.44 95 LEU A N 1
ATOM 774 C CA . LEU A 1 95 ? 19.104 5.737 -20.258 1.00 81.44 95 LEU A CA 1
ATOM 775 C C . LEU A 1 95 ? 19.335 5.065 -21.615 1.00 81.44 95 LEU A C 1
ATOM 777 O O . LEU A 1 95 ? 20.476 5.010 -22.069 1.00 81.44 95 LEU A O 1
ATOM 781 N N . LYS A 1 96 ? 18.279 4.593 -22.292 1.00 70.25 96 LYS A N 1
ATOM 782 C CA . LYS A 1 96 ? 18.397 4.014 -23.643 1.00 70.25 96 LYS A CA 1
ATOM 783 C C . LYS A 1 96 ? 18.975 5.001 -24.664 1.00 70.25 96 LYS A C 1
ATOM 785 O O . LYS A 1 96 ? 19.571 4.561 -25.638 1.00 70.25 96 LYS A O 1
ATOM 790 N N . THR A 1 97 ? 18.851 6.307 -24.430 1.00 67.00 97 THR A N 1
ATOM 791 C CA . THR A 1 97 ? 19.409 7.354 -25.300 1.00 67.00 97 THR A CA 1
ATOM 792 C C . THR A 1 97 ? 20.846 7.757 -24.939 1.00 67.00 97 THR A C 1
ATOM 794 O O . THR A 1 97 ? 21.438 8.550 -25.658 1.00 67.00 97 THR A O 1
ATOM 797 N N . ALA A 1 98 ? 21.429 7.231 -23.851 1.00 65.31 98 ALA A N 1
ATOM 798 C CA . ALA A 1 98 ? 22.711 7.690 -23.290 1.00 65.31 98 ALA A CA 1
ATOM 799 C C . ALA A 1 98 ? 23.960 6.891 -23.743 1.00 65.31 98 ALA A C 1
ATOM 801 O O . ALA A 1 98 ? 25.066 7.152 -23.270 1.00 65.31 98 ALA A O 1
ATOM 802 N N . GLY A 1 99 ? 23.817 5.922 -24.655 1.00 69.94 99 GLY A N 1
ATOM 803 C CA . GLY A 1 99 ? 24.941 5.146 -25.201 1.00 69.94 99 GLY A CA 1
ATOM 804 C C . GLY A 1 99 ? 25.609 4.172 -24.210 1.00 69.94 99 GLY A C 1
ATOM 805 O O . GLY A 1 99 ? 25.070 3.852 -23.150 1.00 69.94 99 GLY A O 1
ATOM 806 N N . LEU A 1 100 ? 26.800 3.667 -24.569 1.00 70.25 100 LEU A N 1
ATOM 807 C CA . LEU A 1 100 ? 27.505 2.571 -23.871 1.00 7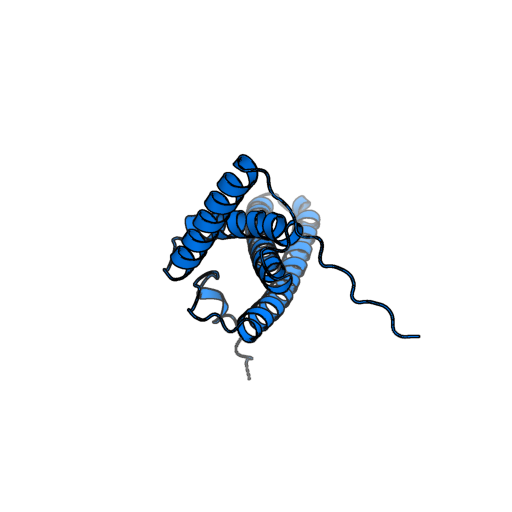0.25 100 LEU A CA 1
ATOM 808 C C . LEU A 1 100 ? 27.909 2.894 -22.416 1.00 70.25 100 LEU A C 1
ATOM 810 O O . LEU A 1 100 ? 27.977 1.989 -21.584 1.00 70.25 100 LEU A O 1
ATOM 814 N N . TRP A 1 101 ? 28.093 4.172 -22.071 1.00 72.06 101 TRP A N 1
ATOM 815 C CA . TRP A 1 101 ? 28.411 4.613 -20.704 1.00 72.06 101 TRP A CA 1
ATOM 816 C C . TRP A 1 101 ? 27.235 4.453 -19.722 1.00 72.06 101 TRP A C 1
ATOM 818 O O . TRP A 1 101 ? 27.432 4.440 -18.507 1.00 72.06 101 TRP A O 1
ATOM 828 N N . GLY A 1 102 ? 26.010 4.269 -20.228 1.00 76.94 102 GLY A N 1
ATOM 829 C CA . GLY A 1 102 ? 24.811 4.034 -19.420 1.00 76.94 102 GLY A CA 1
ATOM 830 C C . GLY A 1 102 ? 24.621 2.584 -18.956 1.00 76.94 102 GLY A C 1
ATOM 831 O O . GLY A 1 102 ? 23.763 2.333 -18.109 1.00 76.94 102 GLY A O 1
ATOM 832 N N . LEU A 1 103 ? 25.405 1.627 -19.466 1.00 81.25 103 LEU A N 1
ATOM 833 C CA . LEU A 1 103 ? 25.248 0.192 -19.184 1.00 81.25 103 LEU A CA 1
ATOM 834 C C . LEU A 1 103 ? 25.329 -0.195 -17.694 1.00 81.25 103 LEU A C 1
ATOM 836 O O . LEU A 1 103 ? 24.410 -0.874 -17.226 1.00 81.25 103 LEU A O 1
ATOM 840 N N . PRO A 1 104 ? 26.342 0.222 -16.903 1.00 85.19 104 PRO A N 1
ATOM 841 C CA . PRO A 1 104 ? 26.406 -0.155 -15.487 1.00 85.19 104 PRO A CA 1
ATOM 842 C C . PRO A 1 104 ? 25.248 0.447 -14.678 1.00 85.19 104 PRO A C 1
ATOM 844 O O . PRO A 1 104 ? 24.694 -0.197 -13.783 1.00 85.19 104 PRO A O 1
ATOM 847 N N . VAL A 1 105 ? 24.825 1.664 -15.031 1.00 86.44 105 VAL A N 1
ATOM 848 C CA . VAL A 1 105 ? 23.684 2.344 -14.406 1.00 86.44 105 VAL A CA 1
ATOM 849 C C . VAL A 1 105 ? 22.376 1.628 -14.757 1.00 86.44 105 VAL A C 1
ATOM 851 O O . VAL A 1 105 ? 21.560 1.368 -13.872 1.00 86.44 105 VAL A O 1
ATOM 854 N N . ALA A 1 106 ? 22.192 1.241 -16.021 1.00 85.69 106 ALA A N 1
ATOM 855 C CA . ALA A 1 106 ? 21.041 0.467 -16.471 1.00 85.69 106 ALA A CA 1
ATOM 856 C C . ALA A 1 106 ? 20.961 -0.893 -15.762 1.00 85.69 106 ALA A C 1
ATOM 858 O O . ALA A 1 106 ? 19.889 -1.272 -15.290 1.00 85.69 106 ALA A O 1
ATOM 859 N N . LEU A 1 107 ? 22.089 -1.591 -15.604 1.00 87.94 107 LEU A N 1
ATOM 860 C CA . LEU A 1 107 ? 22.140 -2.880 -14.914 1.00 87.94 107 LEU A CA 1
ATOM 861 C C . LEU A 1 107 ? 21.753 -2.747 -13.433 1.00 87.94 107 LEU A C 1
ATOM 863 O O . LEU A 1 107 ? 20.942 -3.527 -12.931 1.00 87.94 107 LEU A O 1
ATOM 867 N N . ARG A 1 108 ? 22.250 -1.711 -12.741 1.00 90.50 108 ARG A N 1
ATOM 868 C CA . ARG A 1 108 ? 21.849 -1.396 -11.357 1.00 90.50 108 ARG A CA 1
ATOM 869 C C . ARG A 1 108 ? 20.338 -1.185 -11.242 1.00 90.50 108 ARG A C 1
ATOM 871 O O . ARG A 1 108 ? 19.710 -1.733 -10.334 1.00 90.50 108 ARG A O 1
ATOM 878 N N . TRP A 1 109 ? 19.746 -0.417 -12.154 1.00 89.06 109 TRP A N 1
ATOM 879 C CA . TRP A 1 109 ? 18.306 -0.155 -12.156 1.00 89.06 109 TRP A CA 1
ATOM 880 C C . TRP A 1 109 ? 17.477 -1.395 -12.494 1.00 89.06 109 TRP A C 1
ATOM 882 O O . TRP A 1 109 ? 16.467 -1.638 -11.838 1.00 89.06 109 TRP A O 1
ATOM 892 N N . GLN A 1 110 ? 17.929 -2.236 -13.425 1.00 89.81 110 GLN A N 1
ATOM 893 C CA . GLN A 1 110 ? 17.293 -3.523 -13.723 1.00 89.81 110 GLN A CA 1
ATOM 894 C C . GLN A 1 110 ? 17.342 -4.482 -12.526 1.00 89.81 110 GLN A C 1
ATOM 896 O O . GLN A 1 110 ? 16.350 -5.145 -12.217 1.00 89.81 110 GLN A O 1
ATOM 901 N N . LEU A 1 111 ? 18.470 -4.546 -11.812 1.00 91.81 111 LEU A N 1
ATOM 902 C CA . LEU A 1 111 ? 18.584 -5.337 -10.586 1.00 91.81 111 LEU A CA 1
ATOM 903 C C . LEU A 1 111 ? 17.627 -4.822 -9.508 1.00 91.81 111 LEU A C 1
ATOM 905 O O . LEU A 1 111 ? 16.902 -5.616 -8.907 1.00 91.81 111 LEU A O 1
ATOM 909 N N . ARG A 1 112 ? 17.566 -3.501 -9.301 1.00 91.06 112 ARG A N 1
ATOM 910 C CA . ARG A 1 112 ? 16.624 -2.887 -8.357 1.00 91.06 112 ARG A CA 1
ATOM 911 C C . ARG A 1 112 ? 15.173 -3.177 -8.742 1.00 91.06 112 ARG A C 1
ATOM 913 O O . ARG A 1 112 ? 14.393 -3.564 -7.876 1.00 91.06 112 ARG A O 1
ATOM 920 N N . GLN A 1 113 ? 14.830 -3.077 -10.025 1.00 91.19 113 GLN A N 1
ATOM 921 C CA . GLN A 1 113 ? 13.508 -3.434 -10.538 1.00 91.19 113 GLN A CA 1
ATOM 922 C C . GLN A 1 113 ? 13.163 -4.891 -10.203 1.00 91.19 113 GLN A C 1
ATOM 924 O O . GLN A 1 113 ? 12.103 -5.148 -9.642 1.00 91.19 113 GLN A O 1
ATOM 929 N N . ARG A 1 114 ? 14.075 -5.840 -10.466 1.00 90.62 114 ARG A N 1
ATOM 930 C CA . ARG A 1 114 ? 13.885 -7.265 -10.133 1.00 90.62 114 ARG A CA 1
ATOM 931 C C . ARG A 1 114 ? 13.721 -7.509 -8.631 1.00 90.62 114 ARG A C 1
ATOM 933 O O . ARG A 1 114 ? 12.955 -8.378 -8.226 1.00 90.62 114 ARG A O 1
ATOM 940 N N . GLN A 1 115 ? 14.444 -6.772 -7.791 1.00 91.75 115 GLN A N 1
ATOM 941 C CA . GLN A 1 115 ? 14.284 -6.868 -6.338 1.00 91.75 115 GLN A CA 1
ATOM 942 C C . GLN A 1 115 ? 12.904 -6.370 -5.897 1.00 91.75 115 GLN A C 1
ATOM 944 O O . GLN A 1 115 ? 12.255 -7.013 -5.074 1.00 91.75 115 GLN A O 1
ATOM 949 N N . LEU A 1 116 ? 12.441 -5.247 -6.451 1.00 89.06 116 LEU A N 1
ATOM 950 C CA . LEU A 1 116 ? 11.137 -4.675 -6.121 1.00 89.06 116 LEU A CA 1
ATOM 951 C C . LEU A 1 116 ? 9.982 -5.546 -6.609 1.00 89.06 116 LEU A C 1
ATOM 953 O O . LEU A 1 116 ? 9.015 -5.713 -5.874 1.00 89.06 116 LEU A O 1
ATOM 957 N N . THR A 1 117 ? 10.083 -6.153 -7.793 1.00 88.94 117 THR A N 1
ATOM 958 C CA . THR A 1 117 ? 9.038 -7.063 -8.287 1.00 88.94 117 THR A CA 1
ATOM 959 C C . THR A 1 117 ? 8.894 -8.295 -7.400 1.00 88.94 117 THR A C 1
ATOM 961 O O . THR A 1 117 ? 7.771 -8.684 -7.088 1.00 88.94 117 THR A O 1
ATOM 964 N N . ARG A 1 118 ? 10.006 -8.866 -6.918 1.00 89.50 118 ARG A N 1
ATOM 965 C CA . ARG A 1 118 ? 9.976 -9.961 -5.932 1.00 89.50 118 ARG A CA 1
ATOM 966 C C . ARG A 1 118 ? 9.323 -9.522 -4.624 1.00 89.50 118 ARG A C 1
ATOM 968 O O . ARG A 1 118 ? 8.387 -10.166 -4.168 1.00 89.50 118 ARG A O 1
ATOM 975 N N . LYS A 1 119 ? 9.743 -8.379 -4.074 1.00 89.62 119 LYS A N 1
ATOM 976 C CA . LYS A 1 119 ? 9.136 -7.823 -2.853 1.00 89.62 119 LYS A CA 1
ATOM 977 C C . LYS A 1 119 ? 7.639 -7.558 -3.014 1.00 89.62 119 LYS A C 1
ATOM 979 O O . LYS A 1 119 ? 6.884 -7.794 -2.080 1.00 89.62 119 LYS A O 1
ATOM 984 N N . LEU A 1 120 ? 7.201 -7.083 -4.179 1.00 88.81 120 LEU A N 1
ATOM 985 C CA . LEU A 1 120 ? 5.782 -6.884 -4.471 1.00 88.81 120 LEU A CA 1
ATOM 986 C C . LEU A 1 120 ? 5.003 -8.198 -4.494 1.00 88.81 120 LEU A C 1
ATOM 988 O O . LEU A 1 120 ? 3.877 -8.214 -4.011 1.00 88.81 120 LEU A O 1
ATOM 992 N N . ALA A 1 121 ? 5.583 -9.276 -5.026 1.00 88.25 121 ALA A N 1
ATOM 993 C CA . ALA A 1 121 ? 4.960 -10.596 -4.979 1.00 88.25 121 ALA A CA 1
ATOM 994 C C . ALA A 1 121 ? 4.824 -11.097 -3.530 1.00 88.25 121 ALA A C 1
ATOM 996 O O . ALA A 1 121 ? 3.763 -11.576 -3.137 1.00 88.25 121 ALA A O 1
ATOM 997 N N . ASP A 1 122 ? 5.855 -10.903 -2.704 1.00 89.75 122 ASP A N 1
ATOM 998 C CA . ASP A 1 122 ? 5.799 -11.264 -1.283 1.00 89.75 122 ASP A CA 1
ATOM 999 C C . ASP A 1 122 ? 4.751 -10.437 -0.521 1.00 89.75 122 ASP A C 1
ATOM 1001 O O . ASP A 1 122 ? 4.012 -10.968 0.313 1.00 89.75 122 ASP A O 1
ATOM 1005 N N . LEU A 1 123 ? 4.672 -9.130 -0.801 1.00 88.75 123 LEU A N 1
ATOM 1006 C CA . LEU A 1 123 ? 3.654 -8.243 -0.235 1.00 88.75 123 LEU A CA 1
ATOM 1007 C C . LEU A 1 123 ? 2.248 -8.661 -0.665 1.00 88.75 123 LEU A C 1
ATOM 1009 O O . LEU A 1 123 ? 1.363 -8.710 0.181 1.00 88.75 123 LEU A O 1
ATOM 1013 N N . ASP A 1 124 ? 2.051 -9.019 -1.933 1.00 88.00 124 ASP A N 1
ATOM 1014 C CA 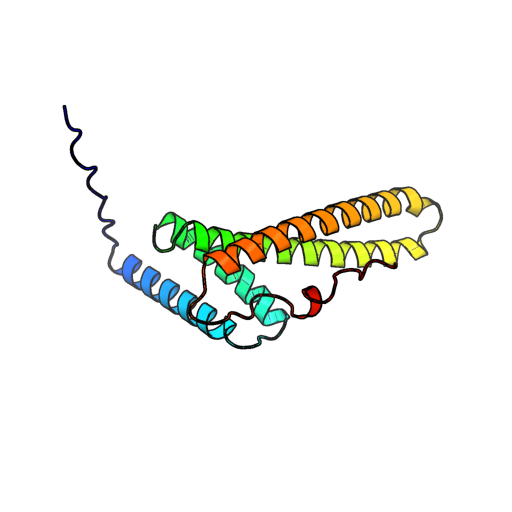. ASP A 1 124 ? 0.765 -9.491 -2.451 1.00 88.00 124 ASP A CA 1
ATOM 1015 C C . ASP A 1 124 ? 0.278 -10.731 -1.691 1.00 88.00 124 ASP A C 1
ATOM 1017 O O . ASP A 1 124 ? -0.846 -10.757 -1.193 1.00 88.00 124 ASP A O 1
ATOM 1021 N N . VAL A 1 125 ? 1.150 -11.724 -1.491 1.00 87.56 125 VAL A N 1
ATOM 1022 C CA . VAL A 1 125 ? 0.813 -12.929 -0.716 1.00 87.56 125 VAL A CA 1
ATOM 1023 C C . VAL A 1 125 ? 0.453 -12.585 0.732 1.00 87.56 125 VAL A C 1
ATOM 1025 O O . VAL A 1 125 ? -0.492 -13.157 1.287 1.00 87.56 125 VAL A O 1
ATOM 1028 N N . LYS A 1 126 ? 1.185 -11.656 1.359 1.00 88.56 126 LYS A N 1
ATOM 1029 C CA . LYS A 1 126 ? 0.884 -11.195 2.722 1.00 88.56 126 LYS A CA 1
ATOM 1030 C C . LYS A 1 126 ? -0.474 -10.506 2.778 1.00 88.56 126 LYS A C 1
ATOM 1032 O O . LYS A 1 126 ? -1.288 -10.882 3.615 1.00 88.56 126 LYS A O 1
ATOM 1037 N N . ILE A 1 127 ? -0.738 -9.561 1.879 1.00 87.06 127 ILE A N 1
ATOM 1038 C CA . ILE A 1 127 ? -1.998 -8.814 1.816 1.00 87.06 127 ILE A CA 1
ATOM 1039 C C . ILE A 1 127 ? -3.170 -9.773 1.596 1.00 87.06 127 ILE A C 1
ATOM 1041 O O . ILE A 1 127 ? -4.103 -9.762 2.387 1.00 87.06 127 ILE A O 1
ATOM 1045 N N . GLN A 1 128 ? -3.073 -10.700 0.639 1.00 85.56 128 GLN A N 1
ATOM 1046 C CA . GLN A 1 128 ? -4.106 -11.719 0.409 1.00 85.56 128 GLN A CA 1
ATOM 1047 C C . GLN A 1 128 ? -4.341 -12.627 1.624 1.00 85.56 128 GLN A C 1
ATOM 1049 O O . GLN A 1 128 ? -5.428 -13.177 1.806 1.00 85.56 128 GLN A O 1
ATOM 1054 N N . ARG A 1 129 ? -3.315 -12.872 2.448 1.00 85.62 129 ARG A N 1
ATOM 1055 C CA . ARG A 1 129 ? -3.479 -13.610 3.708 1.00 85.62 129 ARG A CA 1
ATOM 1056 C C . ARG A 1 129 ? -4.233 -12.767 4.737 1.00 85.62 129 ARG A C 1
ATOM 1058 O O . ARG A 1 129 ? -5.126 -13.298 5.385 1.00 85.62 129 ARG A O 1
ATOM 1065 N N . PHE A 1 130 ? -3.912 -11.479 4.859 1.00 83.50 130 PHE A N 1
ATOM 1066 C CA . PHE A 1 130 ? -4.660 -10.563 5.722 1.00 83.50 130 PHE A CA 1
ATOM 1067 C C . PHE A 1 130 ? -6.112 -10.420 5.267 1.00 83.50 130 PHE A C 1
ATOM 1069 O O . PHE A 1 130 ? -6.996 -10.598 6.089 1.00 83.50 130 PHE A O 1
ATOM 1076 N N . GLU A 1 131 ? -6.377 -10.207 3.978 1.00 82.94 131 GLU A N 1
ATOM 1077 C CA . GLU A 1 131 ? -7.739 -10.088 3.432 1.00 82.94 131 GLU A CA 1
ATOM 1078 C C . GLU A 1 131 ? -8.597 -11.324 3.746 1.00 82.94 131 GLU A C 1
ATOM 1080 O O . GLU A 1 131 ? -9.754 -11.191 4.139 1.00 82.94 131 GLU A O 1
ATOM 1085 N N . ARG A 1 132 ? -8.012 -12.527 3.655 1.00 80.44 132 ARG A N 1
ATOM 1086 C CA . ARG A 1 132 ? -8.681 -13.779 4.045 1.00 80.44 132 ARG A CA 1
ATOM 1087 C C . ARG A 1 132 ? -8.956 -13.875 5.545 1.00 80.44 132 ARG A C 1
ATOM 1089 O O . ARG A 1 132 ? -9.994 -14.396 5.928 1.00 80.44 132 ARG A O 1
ATOM 1096 N N . ASN A 1 133 ? -8.033 -13.396 6.376 1.00 76.44 133 ASN A N 1
ATOM 1097 C CA . ASN A 1 133 ? -8.139 -13.490 7.832 1.00 76.44 133 ASN A CA 1
ATOM 1098 C C . ASN A 1 133 ? -9.037 -12.406 8.441 1.00 76.44 133 ASN A C 1
ATOM 1100 O O . ASN A 1 133 ? -9.653 -12.648 9.472 1.00 76.44 133 ASN A O 1
ATOM 1104 N N . ILE A 1 134 ? -9.080 -11.215 7.837 1.00 72.44 134 ILE A N 1
ATOM 1105 C CA . ILE A 1 134 ? -9.920 -10.102 8.294 1.00 72.44 134 ILE A CA 1
ATOM 1106 C C . ILE A 1 134 ? -11.390 -10.399 8.008 1.00 72.44 134 ILE A C 1
ATOM 1108 O O . ILE A 1 134 ? -12.236 -9.940 8.766 1.00 72.44 134 ILE A O 1
ATOM 1112 N N . ALA A 1 135 ? -11.679 -11.170 6.947 1.00 65.06 135 ALA A N 1
ATOM 1113 C CA . ALA A 1 135 ? -13.037 -11.486 6.509 1.00 65.06 135 ALA A CA 1
ATOM 1114 C C . ALA A 1 135 ? -13.920 -10.228 6.544 1.00 65.06 135 ALA A C 1
ATOM 1116 O O . ALA A 1 135 ? -14.916 -10.181 7.265 1.00 65.06 135 ALA A O 1
ATOM 1117 N N . PHE A 1 136 ? -13.485 -9.179 5.828 1.00 66.81 136 PHE A N 1
ATOM 1118 C CA . PHE A 1 136 ? -14.193 -7.901 5.801 1.00 66.81 136 PHE A CA 1
ATOM 1119 C C . PHE A 1 136 ? -15.685 -8.143 5.563 1.00 66.81 136 PHE A C 1
ATOM 1121 O O . PHE A 1 136 ? -16.046 -8.853 4.622 1.00 66.81 136 PHE A O 1
ATOM 1128 N N . VAL A 1 137 ? -16.527 -7.542 6.410 1.00 66.12 137 VAL A N 1
ATOM 1129 C CA . VAL A 1 137 ? -17.993 -7.641 6.306 1.00 66.12 137 VAL A CA 1
ATOM 1130 C C . VAL A 1 137 ? -18.449 -7.245 4.901 1.00 66.12 137 VAL A C 1
ATOM 1132 O O . VAL A 1 137 ? -19.333 -7.875 4.327 1.00 66.12 137 VAL A O 1
ATOM 1135 N N . GLU A 1 138 ? -17.773 -6.255 4.315 1.00 71.19 138 GLU A N 1
ATOM 1136 C CA . GLU A 1 138 ? -18.006 -5.786 2.956 1.00 71.19 138 GLU A CA 1
ATOM 1137 C C . GLU A 1 138 ? -16.698 -5.732 2.163 1.00 71.19 138 GLU A C 1
ATOM 1139 O O . GLU A 1 138 ? -15.630 -5.392 2.678 1.00 71.19 138 GLU A O 1
ATOM 1144 N N . LYS A 1 139 ? -16.774 -6.081 0.875 1.00 79.31 139 LYS A N 1
ATOM 1145 C CA . LYS A 1 139 ? -15.606 -6.117 -0.008 1.00 79.31 139 LYS A CA 1
ATOM 1146 C C . LYS A 1 139 ? -15.080 -4.703 -0.258 1.00 79.31 139 LYS A C 1
ATOM 1148 O O . LYS A 1 139 ? -15.762 -3.887 -0.867 1.00 79.31 139 LYS A O 1
ATOM 1153 N N . MET A 1 140 ? -13.826 -4.462 0.112 1.00 82.44 140 MET A N 1
ATOM 1154 C CA . MET A 1 140 ? -13.130 -3.209 -0.177 1.00 82.44 140 MET A CA 1
ATOM 1155 C C . MET A 1 140 ? -12.304 -3.309 -1.470 1.00 82.44 140 MET A C 1
ATOM 1157 O O . MET A 1 140 ? -11.521 -4.241 -1.663 1.00 82.44 140 MET A O 1
ATOM 1161 N N . TYR A 1 141 ? -12.428 -2.320 -2.351 1.00 84.38 141 TYR A N 1
ATOM 1162 C CA . TYR A 1 141 ? -11.659 -2.160 -3.588 1.00 84.38 141 TYR A CA 1
ATOM 1163 C C . TYR A 1 141 ? -10.371 -1.359 -3.349 1.00 84.38 141 TYR A C 1
ATOM 1165 O O . TYR A 1 141 ? -10.061 -0.393 -4.045 1.00 84.38 141 TYR A O 1
ATOM 1173 N N . CYS A 1 142 ? -9.575 -1.781 -2.364 1.00 83.31 142 CYS A N 1
ATOM 1174 C CA . CYS A 1 142 ? -8.317 -1.110 -2.031 1.00 83.31 142 CYS A CA 1
ATOM 1175 C C . CYS A 1 142 ? -7.213 -1.360 -3.068 1.00 83.31 142 CYS A C 1
ATOM 1177 O O . CYS A 1 142 ? -6.229 -0.624 -3.105 1.00 83.31 142 CYS A O 1
ATOM 1179 N N . ARG A 1 143 ? -7.343 -2.386 -3.919 1.00 82.94 143 ARG A N 1
ATOM 1180 C CA . ARG A 1 143 ? -6.272 -2.858 -4.810 1.00 82.94 143 ARG A CA 1
ATOM 1181 C C . ARG A 1 143 ? -6.625 -2.695 -6.283 1.00 82.94 143 ARG A C 1
ATOM 1183 O O . ARG A 1 143 ? -7.782 -2.778 -6.682 1.00 82.94 143 ARG A O 1
ATOM 1190 N N . ARG A 1 144 ? -5.593 -2.510 -7.111 1.00 78.81 144 ARG A N 1
ATOM 1191 C CA . ARG A 1 144 ? -5.736 -2.409 -8.568 1.00 78.81 144 ARG A CA 1
ATOM 1192 C C . ARG A 1 144 ? -6.146 -3.768 -9.151 1.00 78.81 144 ARG A C 1
ATOM 1194 O O . ARG A 1 144 ? -5.446 -4.762 -8.969 1.00 78.81 144 ARG A O 1
ATOM 1201 N N . GLU A 1 145 ? -7.253 -3.795 -9.892 1.00 66.06 145 GLU A N 1
ATOM 1202 C CA . GLU A 1 145 ? -7.922 -5.017 -10.379 1.00 66.06 145 GLU A CA 1
ATOM 1203 C C . GLU A 1 145 ? -7.025 -5.907 -11.272 1.00 66.06 145 GLU A C 1
ATOM 1205 O O . GLU A 1 145 ? -7.137 -7.135 -11.268 1.00 66.06 145 GLU A O 1
ATOM 1210 N N . ASN A 1 146 ? -6.044 -5.309 -11.957 1.00 54.78 146 ASN A N 1
ATOM 1211 C CA . ASN A 1 146 ? -5.198 -5.978 -12.953 1.00 54.78 146 ASN A CA 1
ATOM 1212 C C . ASN A 1 146 ? -4.159 -6.973 -12.396 1.00 54.78 146 ASN A C 1
ATOM 1214 O O . ASN A 1 146 ? -3.501 -7.646 -13.187 1.00 54.78 146 ASN A O 1
ATOM 1218 N N . ARG A 1 147 ? -3.980 -7.108 -11.073 1.00 55.56 147 ARG A N 1
ATOM 1219 C CA . ARG A 1 147 ? -2.964 -8.027 -10.511 1.00 55.56 147 ARG A CA 1
ATOM 1220 C C . ARG A 1 147 ? -3.415 -9.481 -10.384 1.00 55.56 147 ARG A C 1
ATOM 1222 O O . ARG A 1 147 ? -2.587 -10.376 -10.510 1.00 55.56 147 ARG A O 1
ATOM 1229 N N . SER A 1 148 ? -4.713 -9.737 -10.226 1.00 43.25 148 SER A N 1
ATOM 1230 C CA . SER A 1 148 ? -5.250 -11.104 -10.089 1.00 43.25 148 SER A CA 1
ATOM 1231 C C . SER A 1 148 ? -5.092 -11.964 -11.357 1.00 43.25 148 SER A C 1
ATOM 1233 O O . SER A 1 148 ? -5.126 -13.190 -11.280 1.00 43.25 148 SER A O 1
ATOM 1235 N N . LYS A 1 149 ? -4.861 -11.335 -12.519 1.00 43.00 149 LYS A N 1
ATOM 1236 C CA . LYS A 1 149 ? -4.684 -12.005 -13.820 1.00 43.00 149 LYS A CA 1
ATOM 1237 C C . LYS A 1 149 ? -3.220 -12.235 -14.219 1.00 43.00 149 LYS A C 1
ATOM 1239 O O . LYS A 1 149 ? -2.972 -12.867 -15.237 1.00 43.00 149 LYS A O 1
ATOM 1244 N N . ALA A 1 150 ? -2.249 -11.768 -13.431 1.00 41.91 150 ALA A N 1
ATOM 1245 C CA . ALA A 1 150 ? -0.822 -11.850 -13.759 1.00 41.91 150 ALA A CA 1
ATOM 1246 C C . ALA A 1 150 ? -0.115 -13.086 -13.161 1.00 41.91 150 ALA A C 1
ATOM 1248 O O . ALA A 1 150 ? 1.074 -13.027 -12.845 1.00 41.91 150 ALA A O 1
ATOM 1249 N N . ARG A 1 151 ? -0.812 -14.223 -13.011 1.00 36.28 151 ARG A N 1
ATOM 1250 C CA . ARG A 1 151 ? -0.106 -15.512 -12.957 1.00 36.28 151 ARG A CA 1
ATOM 1251 C C . ARG A 1 151 ? 0.381 -15.808 -14.376 1.00 36.28 151 ARG A C 1
ATOM 1253 O O . ARG A 1 151 ? -0.469 -15.890 -15.262 1.00 36.28 151 ARG A O 1
ATOM 1260 N N . PRO A 1 152 ? 1.688 -16.003 -14.618 1.00 39.19 152 PRO A N 1
ATOM 1261 C CA . PRO A 1 152 ? 2.102 -16.650 -15.848 1.00 39.19 152 PRO A CA 1
ATOM 1262 C C . PRO A 1 152 ? 1.462 -18.036 -15.819 1.00 39.19 152 PRO A C 1
ATOM 1264 O O . PRO A 1 152 ? 1.750 -18.844 -14.933 1.00 39.19 152 PRO A O 1
ATOM 1267 N N . GLN A 1 153 ? 0.519 -18.285 -16.726 1.00 35.31 153 GLN A N 1
ATOM 1268 C CA . GLN A 1 153 ? 0.156 -19.654 -17.045 1.00 35.31 153 GLN A CA 1
ATOM 1269 C C . GLN A 1 153 ? 1.460 -20.309 -17.488 1.00 35.31 153 GLN A C 1
ATOM 1271 O O . GLN A 1 153 ? 2.071 -19.874 -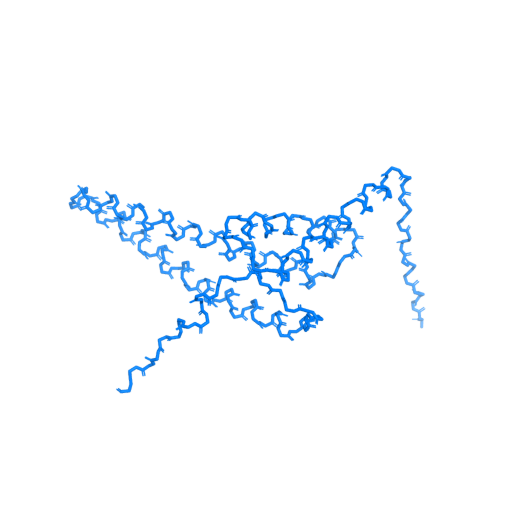18.462 1.00 35.31 153 GLN A O 1
ATOM 1276 N N . GLY A 1 154 ? 1.944 -21.256 -16.683 1.00 35.91 154 GLY A N 1
ATOM 1277 C CA . GLY A 1 154 ? 3.105 -22.049 -17.036 1.00 35.91 154 GLY A CA 1
ATOM 1278 C C . GLY A 1 154 ? 2.843 -22.657 -18.403 1.00 35.91 154 GLY A C 1
ATOM 1279 O O . GLY A 1 154 ? 1.867 -23.387 -18.574 1.00 35.91 154 GLY A O 1
ATOM 1280 N N . THR A 1 155 ? 3.684 -22.302 -19.368 1.00 40.28 155 THR A N 1
ATOM 1281 C CA . THR A 1 155 ? 3.836 -23.049 -20.609 1.00 40.28 155 THR A CA 1
ATOM 1282 C C . THR A 1 155 ? 4.128 -24.494 -20.226 1.00 40.28 155 THR A C 1
ATOM 1284 O O . THR A 1 155 ? 5.167 -24.774 -19.624 1.00 40.28 155 THR A O 1
ATOM 1287 N N . ARG A 1 156 ? 3.146 -25.361 -20.478 1.00 39.25 156 ARG A N 1
ATOM 1288 C CA . ARG A 1 156 ? 3.355 -26.798 -20.638 1.00 39.25 156 ARG A CA 1
ATOM 1289 C C . ARG A 1 156 ? 3.977 -27.050 -22.000 1.00 39.25 156 ARG A C 1
ATOM 1291 O O . ARG A 1 156 ? 3.629 -26.286 -22.928 1.00 39.25 156 ARG A O 1
#

Foldseek 3Di:
DDDDDDPDPPPDDDPVRVVVVVVLVVVLVVLQVVQLDDDDPVVLLVSLVSNLVSLVVCVVVVNDDPLSNVLSVLLNLLSVLVVLLVVLVVVLVVLVPVPPVSVVVNVVSVVVNVVSVVVNVVSVVVNVVSCVVVVPPGDGNSDDPPPVPPDPPPDD

Secondary structure (DSSP, 8-state):
-PPPP---------HHHHHHHHHHHHHHHHHHHHTTS---HHHHHHHHHHHHHHHHHHHHTTSS-HHHHHHHHHHHHHHHHHHHHHHHHHHHHHHTTS-GGGHHHHHHHHHHHHHHHHHHHHHHHHHHHHHHHHT-SS----S-GGGTT-------